Protein AF-Q5MWV5-F1 (afdb_monomer_lite)

InterPro domains:
  IPR005797 Cytochrome b/b6, N-terminal domain [PF00033] (1-100)
  IPR005797 Cytochrome b/b6, N-terminal domain [PS51002] (1-100)
  IPR016174 Di-haem cytochrome, transmembrane [SSF81342] (1-100)
  IPR027387 Cytochrome b/b6-like domain superfamily [G3DSA:1.20.810.10] (1-100)

Sequence (100 aa):
WNFGSLLGVCLIMQILTGLFLAMHYTADTNLAFSSVTHICRDVNYGWLMRNLHANGASFFFICIYLHIGRGLYYGSFLFKETWNIGVILFFLVMATAFVG

Structure (mmCIF, N/CA/C/O backbone):
data_AF-Q5MWV5-F1
#
_entry.id   AF-Q5MWV5-F1
#
loop_
_atom_site.group_PDB
_atom_site.id
_atom_site.type_symbol
_atom_site.label_atom_id
_atom_site.label_alt_id
_atom_site.label_comp_id
_atom_site.label_asym_id
_atom_site.label_entity_id
_atom_site.label_seq_id
_atom_site.pdbx_PDB_ins_code
_atom_site.Cartn_x
_atom_site.Cartn_y
_atom_site.Cartn_z
_atom_site.occupancy
_atom_site.B_iso_or_equiv
_atom_site.auth_seq_id
_atom_site.auth_comp_id
_atom_site.auth_asym_id
_atom_site.auth_atom_id
_atom_site.pdbx_PDB_model_num
ATOM 1 N N . TRP A 1 1 ? -4.668 -7.181 18.100 1.00 97.31 1 TRP A N 1
ATOM 2 C CA . TRP A 1 1 ? -3.894 -5.980 18.478 1.00 97.31 1 TRP A CA 1
ATOM 3 C C . TRP A 1 1 ? -2.673 -5.781 17.583 1.00 97.31 1 TRP A C 1
ATOM 5 O O . TRP A 1 1 ? -2.458 -4.650 17.174 1.00 97.31 1 TRP A O 1
ATOM 15 N N . ASN A 1 2 ? -1.961 -6.846 17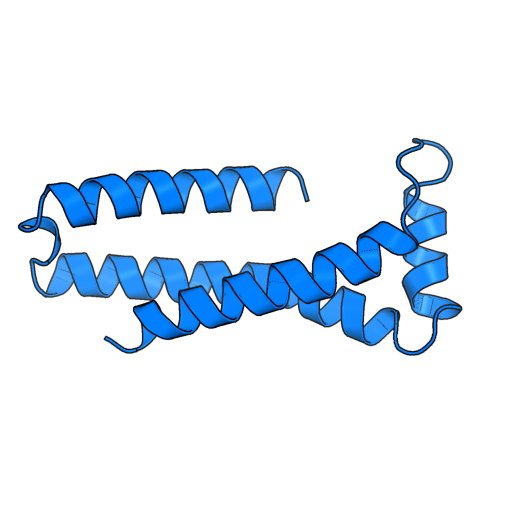.184 1.00 98.44 2 ASN A N 1
ATOM 16 C CA . ASN A 1 2 ? -0.777 -6.787 16.302 1.00 98.44 2 ASN A CA 1
ATOM 17 C C . ASN A 1 2 ? -0.976 -6.082 14.947 1.00 98.44 2 ASN A C 1
ATOM 19 O O . ASN A 1 2 ? -0.035 -5.509 14.418 1.00 98.44 2 ASN A O 1
ATOM 23 N N . PHE A 1 3 ? -2.191 -6.062 14.387 1.00 98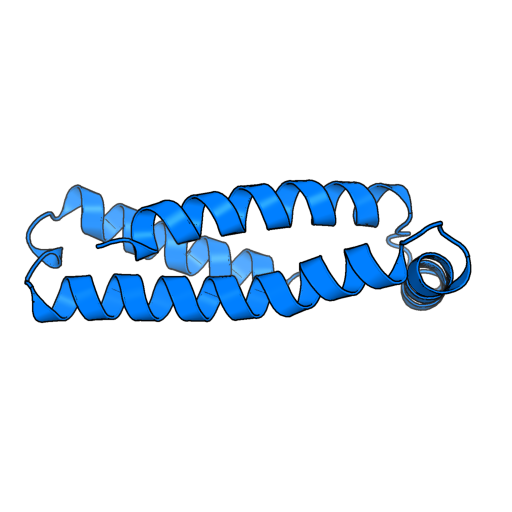.44 3 PHE A N 1
ATOM 24 C CA . PHE A 1 3 ? -2.428 -5.425 13.086 1.00 98.44 3 PHE A CA 1
ATOM 25 C C . PHE A 1 3 ? -2.063 -3.934 13.040 1.00 98.44 3 PHE A C 1
ATOM 27 O O . PHE A 1 3 ? -1.795 -3.424 11.966 1.00 98.44 3 PHE A O 1
ATOM 34 N N . GLY A 1 4 ? -2.012 -3.227 14.178 1.00 98.00 4 GLY A N 1
ATOM 35 C CA . GLY A 1 4 ? -1.514 -1.845 14.205 1.00 98.00 4 GLY A CA 1
ATOM 36 C C . GLY A 1 4 ? -0.033 -1.730 13.823 1.00 98.00 4 GLY A C 1
ATOM 37 O O . GLY A 1 4 ? 0.312 -0.930 12.961 1.00 98.00 4 GLY A O 1
ATOM 38 N N . SER A 1 5 ? 0.838 -2.559 14.408 1.00 98.25 5 SER A N 1
ATOM 39 C CA . SER A 1 5 ? 2.266 -2.559 14.065 1.00 98.25 5 SER A CA 1
ATOM 40 C C . SER A 1 5 ? 2.519 -3.154 12.681 1.00 98.25 5 SER A C 1
ATOM 42 O O . SER A 1 5 ? 3.352 -2.632 11.945 1.00 98.25 5 SER A O 1
ATOM 44 N N . LEU A 1 6 ? 1.761 -4.184 12.283 1.00 98.62 6 LEU A N 1
ATOM 45 C CA . LEU A 1 6 ? 1.851 -4.746 10.931 1.00 98.62 6 LEU A CA 1
ATOM 46 C C . LEU A 1 6 ? 1.497 -3.719 9.850 1.00 98.62 6 LEU A C 1
ATOM 48 O O . LEU A 1 6 ? 2.184 -3.684 8.837 1.00 98.62 6 LEU A O 1
ATOM 52 N N . LEU A 1 7 ? 0.504 -2.846 10.065 1.00 98.75 7 LEU A N 1
ATOM 53 C CA . LEU A 1 7 ? 0.210 -1.739 9.143 1.00 98.75 7 LEU A CA 1
ATOM 54 C C . LEU A 1 7 ? 1.400 -0.778 9.000 1.00 98.75 7 LEU A C 1
ATOM 56 O O . LEU A 1 7 ? 1.713 -0.356 7.890 1.00 98.75 7 LEU A O 1
ATOM 60 N N . GLY A 1 8 ? 2.108 -0.486 10.095 1.00 98.50 8 GLY A N 1
ATOM 61 C CA . GLY A 1 8 ? 3.348 0.295 10.053 1.00 98.50 8 GLY A CA 1
ATOM 62 C C . GLY A 1 8 ? 4.456 -0.392 9.247 1.00 98.50 8 GLY A C 1
ATOM 63 O O . GLY A 1 8 ? 5.109 0.246 8.424 1.00 98.50 8 GLY A O 1
ATOM 64 N N . VAL A 1 9 ? 4.627 -1.707 9.417 1.00 98.69 9 VAL A N 1
ATOM 65 C CA . VAL A 1 9 ? 5.575 -2.504 8.616 1.00 98.69 9 VAL A CA 1
ATOM 66 C C . VAL A 1 9 ? 5.175 -2.521 7.138 1.00 98.69 9 VAL A C 1
ATOM 68 O O . VAL A 1 9 ? 6.039 -2.347 6.281 1.00 98.69 9 VAL A O 1
ATOM 71 N N . CYS A 1 10 ? 3.882 -2.668 6.828 1.00 98.62 10 CYS A N 1
ATOM 72 C CA . CYS A 1 10 ? 3.374 -2.592 5.456 1.00 98.62 10 CYS A CA 1
ATOM 73 C C . CYS A 1 10 ? 3.706 -1.237 4.830 1.00 98.62 10 CYS A C 1
ATOM 75 O O . CYS A 1 10 ? 4.206 -1.196 3.712 1.00 98.62 10 CYS A O 1
ATOM 77 N N . LEU A 1 11 ? 3.490 -0.136 5.557 1.00 98.75 11 LEU A N 1
ATOM 78 C CA . LEU A 1 11 ? 3.800 1.209 5.075 1.00 98.75 11 LEU A CA 1
ATOM 79 C C . LEU A 1 11 ? 5.287 1.372 4.746 1.00 98.75 11 LEU A C 1
ATOM 81 O O . LEU A 1 11 ? 5.620 1.816 3.650 1.00 98.75 11 LEU A O 1
ATOM 85 N N . ILE A 1 12 ? 6.177 0.967 5.654 1.00 98.81 12 ILE A N 1
ATOM 86 C CA . ILE A 1 12 ? 7.627 1.030 5.419 1.00 98.81 12 ILE A CA 1
ATOM 87 C C . ILE A 1 12 ? 8.009 0.176 4.203 1.00 98.81 12 ILE A C 1
ATOM 89 O O . ILE A 1 12 ? 8.747 0.639 3.334 1.00 98.81 12 ILE A O 1
ATOM 93 N N . MET A 1 13 ? 7.478 -1.045 4.102 1.00 98.69 13 MET A N 1
ATOM 94 C CA . MET A 1 13 ? 7.768 -1.941 2.983 1.00 98.69 13 MET A CA 1
ATOM 95 C C . MET A 1 13 ? 7.285 -1.366 1.644 1.00 98.69 13 MET A C 1
ATOM 97 O O . MET A 1 13 ? 8.051 -1.371 0.679 1.00 98.69 13 MET A O 1
ATOM 101 N N . GLN A 1 14 ? 6.072 -0.805 1.589 1.00 98.69 14 GLN A N 1
ATOM 102 C CA . GLN A 1 14 ? 5.541 -0.167 0.380 1.00 98.69 14 GLN A CA 1
ATOM 103 C C . GLN A 1 14 ? 6.360 1.062 -0.025 1.00 98.69 14 GLN A C 1
ATOM 105 O O . GLN A 1 14 ? 6.621 1.232 -1.212 1.00 98.69 14 GLN A O 1
ATOM 110 N N . ILE A 1 15 ? 6.808 1.890 0.926 1.00 98.75 15 ILE A N 1
ATOM 111 C CA . ILE A 1 15 ? 7.659 3.054 0.628 1.00 98.75 15 ILE A CA 1
ATOM 112 C C . ILE A 1 15 ? 9.003 2.598 0.053 1.00 98.75 15 ILE A C 1
ATOM 114 O O . ILE A 1 15 ? 9.418 3.093 -0.991 1.00 98.75 15 ILE A O 1
ATOM 118 N N . LEU A 1 16 ? 9.673 1.636 0.691 1.00 98.81 16 LEU A N 1
ATOM 119 C CA . LEU A 1 16 ? 10.985 1.161 0.240 1.00 98.81 16 LEU A CA 1
ATOM 120 C C . LEU A 1 16 ? 10.910 0.497 -1.139 1.00 98.81 16 LEU A C 1
ATOM 122 O O . LEU A 1 16 ? 11.699 0.813 -2.030 1.00 98.81 16 LEU A O 1
ATOM 126 N N . THR A 1 17 ? 9.947 -0.405 -1.331 1.00 98.75 17 THR A N 1
ATOM 127 C CA . THR A 1 17 ? 9.763 -1.082 -2.619 1.00 98.75 17 THR A CA 1
ATOM 128 C C . THR A 1 17 ? 9.274 -0.121 -3.700 1.00 98.75 17 THR A C 1
ATOM 130 O O . THR A 1 17 ? 9.777 -0.169 -4.818 1.00 98.75 17 THR A O 1
ATOM 133 N N . GLY A 1 18 ? 8.368 0.801 -3.368 1.00 98.75 18 GLY A N 1
ATOM 134 C CA . GLY A 1 18 ? 7.843 1.804 -4.292 1.00 98.75 18 GLY A CA 1
ATOM 135 C C . GLY A 1 18 ? 8.908 2.794 -4.754 1.00 98.75 18 GLY A C 1
ATOM 136 O O . GLY A 1 18 ? 9.014 3.049 -5.950 1.00 98.75 18 GLY A O 1
ATOM 137 N N . LEU A 1 19 ? 9.757 3.286 -3.844 1.00 98.75 19 LEU A N 1
ATOM 138 C CA . LEU A 1 19 ? 10.896 4.138 -4.201 1.00 98.75 19 LEU A CA 1
ATOM 139 C C . LEU A 1 19 ? 11.872 3.411 -5.130 1.00 98.75 19 LEU A C 1
ATOM 141 O O . LEU A 1 19 ? 12.311 3.992 -6.119 1.00 98.75 19 LEU A O 1
ATOM 145 N N . PHE A 1 20 ? 12.170 2.135 -4.862 1.00 98.69 20 PHE A N 1
ATOM 146 C CA . PHE A 1 20 ? 13.009 1.332 -5.752 1.00 98.69 20 PHE A CA 1
ATOM 147 C C . PHE A 1 20 ? 12.413 1.209 -7.158 1.00 98.69 20 PHE A C 1
ATOM 149 O O . PHE A 1 20 ? 13.112 1.424 -8.145 1.00 98.69 20 PHE A O 1
ATOM 156 N N . LEU A 1 21 ? 11.116 0.912 -7.261 1.00 98.75 21 LEU A N 1
ATOM 157 C CA . LEU A 1 21 ? 10.429 0.821 -8.551 1.00 98.75 21 LEU A CA 1
ATOM 158 C C . LEU A 1 21 ? 10.392 2.173 -9.276 1.00 98.75 21 LEU A C 1
ATOM 160 O O . LEU A 1 21 ? 10.627 2.223 -10.482 1.00 98.75 21 LEU A O 1
ATOM 164 N N . ALA A 1 22 ? 10.165 3.268 -8.549 1.00 98.56 22 ALA A N 1
ATOM 165 C CA . ALA A 1 22 ? 10.110 4.617 -9.104 1.00 98.56 22 ALA A CA 1
ATOM 166 C C . ALA A 1 22 ? 11.442 5.070 -9.725 1.00 98.56 22 ALA A C 1
ATOM 168 O O . ALA A 1 22 ? 11.421 5.796 -10.713 1.00 98.56 22 ALA A O 1
ATOM 169 N N . MET A 1 23 ? 12.591 4.603 -9.216 1.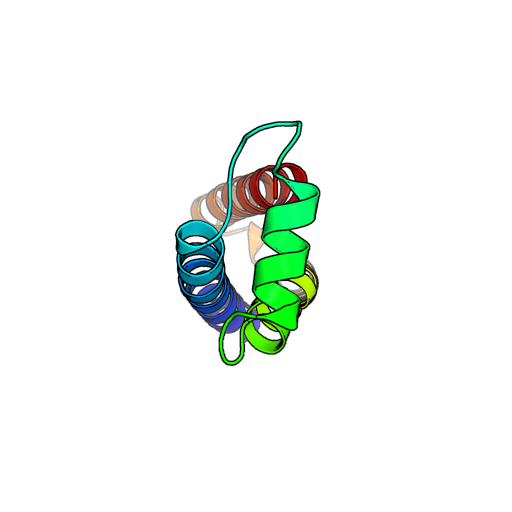00 98.62 23 MET A N 1
ATOM 170 C CA . MET A 1 23 ? 13.907 4.890 -9.816 1.00 98.62 23 MET A CA 1
ATOM 171 C C . MET A 1 23 ? 14.080 4.307 -11.230 1.00 98.62 23 MET A C 1
ATOM 173 O O . MET A 1 23 ? 14.971 4.735 -11.960 1.00 98.62 23 MET A O 1
ATOM 177 N N . HIS A 1 24 ? 13.251 3.334 -11.618 1.00 98.50 24 HIS A N 1
ATOM 178 C CA . HIS A 1 24 ? 13.328 2.642 -12.908 1.00 98.50 24 HIS A CA 1
ATOM 179 C C . HIS A 1 24 ? 12.068 2.810 -13.775 1.00 98.50 24 HIS A C 1
ATOM 181 O O . HIS A 1 24 ? 12.072 2.426 -14.946 1.00 98.50 24 HIS A O 1
ATOM 187 N N . TYR A 1 25 ? 10.984 3.348 -13.216 1.00 98.69 25 TYR A N 1
ATOM 188 C CA . TYR A 1 25 ? 9.725 3.566 -13.920 1.00 98.69 25 TYR A CA 1
ATOM 189 C C . TYR A 1 25 ? 9.758 4.853 -14.755 1.00 98.69 25 TYR A C 1
ATOM 191 O O . TYR A 1 25 ? 10.361 5.849 -14.362 1.00 98.69 25 TYR A O 1
ATOM 199 N N . THR A 1 26 ? 9.079 4.857 -15.905 1.00 98.56 26 THR A N 1
ATOM 200 C CA . THR A 1 26 ? 8.917 6.054 -16.749 1.00 98.56 26 THR A CA 1
ATOM 201 C C . THR A 1 26 ? 7.439 6.394 -16.913 1.00 98.56 26 THR A C 1
ATOM 203 O O . THR A 1 26 ? 6.679 5.616 -17.482 1.00 98.56 26 THR A O 1
ATOM 206 N N . ALA A 1 27 ? 7.037 7.582 -16.455 1.00 97.94 27 ALA A N 1
ATOM 207 C CA . ALA A 1 27 ? 5.658 8.070 -16.509 1.00 97.94 27 ALA A CA 1
ATOM 208 C C . ALA A 1 27 ? 5.300 8.705 -17.872 1.00 97.94 27 ALA A C 1
ATOM 210 O O . ALA A 1 27 ? 4.805 9.827 -17.932 1.00 97.94 27 ALA A O 1
ATOM 211 N N . ASP A 1 28 ? 5.563 7.984 -18.964 1.00 98.25 28 ASP A N 1
ATOM 212 C CA . ASP A 1 28 ? 5.127 8.335 -20.321 1.00 98.25 28 ASP A CA 1
ATOM 213 C C . ASP A 1 28 ? 4.236 7.222 -20.880 1.00 98.25 28 ASP A C 1
ATOM 215 O O . ASP A 1 28 ? 4.548 6.041 -20.730 1.00 98.25 28 ASP A O 1
ATOM 219 N N . THR A 1 29 ? 3.134 7.576 -21.544 1.00 98.12 29 THR A N 1
ATOM 220 C CA . THR A 1 29 ? 2.149 6.587 -22.025 1.00 98.12 29 THR A CA 1
ATOM 221 C C . THR A 1 29 ? 2.717 5.562 -23.011 1.00 98.12 29 THR A C 1
ATOM 223 O O . THR A 1 29 ? 2.242 4.427 -23.031 1.00 98.12 29 THR A O 1
ATOM 226 N N . ASN A 1 30 ? 3.758 5.909 -23.776 1.00 98.44 30 ASN A N 1
ATOM 227 C CA . ASN A 1 30 ? 4.402 4.988 -24.714 1.00 98.44 30 ASN A CA 1
ATOM 228 C C . ASN A 1 30 ? 5.419 4.069 -24.020 1.00 98.44 30 ASN A C 1
ATOM 230 O O . ASN A 1 30 ? 5.727 2.998 -24.541 1.00 98.44 30 ASN A O 1
ATOM 234 N N . LEU A 1 31 ? 5.946 4.476 -22.857 1.00 98.44 31 LEU A N 1
ATOM 235 C CA . LEU A 1 31 ? 7.057 3.803 -22.172 1.00 98.44 31 LEU A CA 1
ATOM 236 C C . LEU A 1 31 ? 6.667 3.129 -20.850 1.00 98.44 31 LEU A C 1
ATOM 238 O O . LEU A 1 31 ? 7.423 2.288 -20.357 1.00 98.44 31 LEU A O 1
ATOM 242 N N . ALA A 1 32 ? 5.508 3.458 -20.276 1.00 98.38 32 ALA A N 1
ATOM 243 C CA . ALA A 1 32 ? 5.079 2.984 -18.961 1.00 98.38 32 ALA A CA 1
ATOM 244 C C . ALA A 1 32 ? 5.122 1.454 -18.865 1.00 98.38 32 ALA A C 1
ATOM 246 O O . ALA A 1 32 ? 5.820 0.903 -18.011 1.00 98.38 32 ALA A O 1
ATOM 247 N N . PHE A 1 33 ? 4.467 0.752 -19.794 1.00 98.50 33 PHE A N 1
ATOM 248 C CA . PHE A 1 33 ? 4.452 -0.712 -19.795 1.00 98.50 33 PHE A CA 1
ATOM 249 C C . PHE A 1 33 ? 5.850 -1.309 -20.018 1.00 98.50 33 PHE A C 1
ATOM 251 O O . PHE A 1 33 ? 6.275 -2.185 -19.261 1.00 98.50 33 PHE A O 1
ATOM 258 N N . SER A 1 34 ? 6.601 -0.812 -21.008 1.00 98.56 34 SER A N 1
ATOM 259 C CA . SER A 1 34 ? 7.949 -1.315 -21.295 1.00 98.56 34 SER A CA 1
ATOM 260 C C . SER A 1 34 ? 8.911 -1.102 -20.123 1.00 98.56 34 SER A C 1
ATOM 262 O O . SER A 1 34 ? 9.688 -2.004 -19.816 1.00 98.56 34 SER A O 1
ATOM 264 N N . SER A 1 35 ? 8.815 0.020 -19.403 1.00 98.56 35 SER A N 1
ATOM 265 C CA . SER A 1 35 ? 9.651 0.290 -18.223 1.00 98.56 35 SER A CA 1
ATOM 266 C C . SER A 1 35 ? 9.387 -0.705 -17.083 1.00 98.56 35 SER A C 1
ATOM 268 O O . SER A 1 35 ? 10.332 -1.214 -16.481 1.00 98.56 35 SER A O 1
ATOM 270 N N . VAL A 1 36 ? 8.129 -1.107 -16.854 1.00 98.62 36 VAL A N 1
ATOM 271 C CA . VAL A 1 36 ? 7.789 -2.169 -15.887 1.00 98.62 36 VAL A CA 1
ATOM 272 C C . VAL A 1 36 ? 8.330 -3.529 -16.337 1.00 98.62 36 VAL A C 1
ATOM 274 O O . VAL A 1 36 ? 8.826 -4.302 -15.511 1.00 98.62 36 VAL A O 1
ATOM 277 N N . THR A 1 37 ? 8.275 -3.835 -17.638 1.00 98.62 37 THR A N 1
ATOM 278 C CA . THR A 1 37 ? 8.873 -5.080 -18.148 1.00 98.62 37 THR A CA 1
ATOM 279 C C . THR A 1 37 ? 10.393 -5.098 -18.000 1.00 98.62 37 THR A C 1
ATOM 281 O O . THR A 1 37 ? 10.930 -6.130 -17.599 1.00 98.62 37 THR A O 1
ATOM 284 N N . HIS A 1 38 ? 11.059 -3.963 -18.231 1.00 98.62 38 HIS A N 1
ATOM 285 C CA . HIS A 1 38 ? 12.494 -3.785 -18.020 1.00 98.62 38 HIS A CA 1
ATOM 286 C C . HIS A 1 38 ? 12.865 -3.967 -16.540 1.00 98.62 38 HIS A C 1
ATOM 288 O O . HIS A 1 38 ? 13.783 -4.719 -16.225 1.00 98.62 38 HIS A O 1
ATOM 294 N N . ILE A 1 39 ? 12.091 -3.394 -15.605 1.00 98.75 39 ILE A N 1
ATOM 295 C CA . ILE A 1 39 ? 12.262 -3.651 -14.163 1.00 98.75 39 ILE A CA 1
ATOM 296 C C . ILE A 1 39 ? 12.228 -5.153 -13.862 1.00 98.75 39 ILE A C 1
ATOM 298 O O . ILE A 1 39 ? 13.056 -5.662 -13.114 1.00 98.75 39 ILE A O 1
ATOM 302 N N . CYS A 1 40 ? 11.268 -5.885 -14.425 1.00 98.69 40 CYS A N 1
ATOM 303 C CA . CYS A 1 40 ? 11.106 -7.297 -14.093 1.00 98.69 40 CYS A CA 1
ATOM 304 C C . CYS A 1 40 ? 12.160 -8.207 -14.741 1.00 98.69 40 CYS A C 1
ATOM 306 O O . CYS A 1 40 ? 12.431 -9.274 -14.195 1.00 98.69 40 CYS A O 1
ATOM 308 N N . ARG A 1 41 ? 12.713 -7.836 -15.899 1.00 98.44 41 ARG A N 1
ATOM 309 C CA . ARG A 1 41 ? 13.606 -8.708 -16.680 1.00 98.44 41 ARG A CA 1
ATOM 310 C C . ARG A 1 41 ? 15.080 -8.344 -16.565 1.00 98.44 41 ARG A C 1
ATOM 312 O O . ARG A 1 41 ? 15.904 -9.251 -16.510 1.00 98.44 41 ARG A O 1
ATOM 319 N N . ASP A 1 42 ? 15.383 -7.055 -16.470 1.00 98.38 42 ASP A N 1
ATOM 320 C CA . ASP A 1 42 ? 16.734 -6.540 -16.700 1.00 98.38 42 ASP A CA 1
ATOM 321 C C . ASP A 1 42 ? 17.324 -5.831 -15.467 1.00 98.38 42 ASP A C 1
ATOM 323 O O . ASP A 1 42 ? 18.540 -5.681 -15.356 1.00 98.38 42 ASP A O 1
ATOM 327 N N . VAL A 1 43 ? 16.495 -5.438 -14.490 1.00 98.50 43 VAL A N 1
ATOM 328 C CA . VAL A 1 43 ? 16.967 -4.903 -13.202 1.00 98.50 43 VAL A CA 1
ATOM 329 C C . VAL A 1 43 ? 17.229 -6.047 -12.220 1.00 98.50 43 VAL A C 1
ATOM 331 O O . VAL A 1 43 ? 16.367 -6.896 -11.979 1.00 98.50 43 VAL A O 1
ATOM 334 N N . ASN A 1 44 ? 18.405 -6.046 -11.585 1.00 98.50 44 ASN A N 1
ATOM 335 C CA . ASN A 1 44 ? 18.775 -7.030 -10.563 1.00 98.50 44 ASN A CA 1
ATOM 336 C C . ASN A 1 44 ? 17.717 -7.100 -9.449 1.00 98.50 44 ASN A C 1
ATOM 338 O O . ASN A 1 44 ? 17.446 -6.106 -8.779 1.00 98.50 44 ASN A O 1
ATOM 342 N N . TYR A 1 45 ? 17.125 -8.283 -9.249 1.00 98.44 45 TYR A N 1
ATOM 343 C CA . TYR A 1 45 ? 16.011 -8.523 -8.315 1.00 98.44 45 TYR A CA 1
ATOM 344 C C . TYR A 1 45 ? 14.764 -7.645 -8.535 1.00 98.44 45 TYR A C 1
ATOM 346 O O . TYR A 1 45 ? 13.870 -7.621 -7.685 1.00 98.44 45 TYR A O 1
ATOM 354 N N . GLY A 1 46 ? 14.634 -6.965 -9.677 1.00 98.56 46 GLY A N 1
ATOM 355 C CA . GLY A 1 46 ? 13.502 -6.079 -9.938 1.00 98.56 46 GLY A CA 1
ATOM 356 C C . GLY A 1 46 ? 12.164 -6.823 -9.999 1.00 98.56 46 GLY A C 1
ATOM 357 O O . GLY A 1 46 ? 11.163 -6.320 -9.488 1.00 98.56 46 GLY A O 1
ATOM 358 N N . TRP A 1 47 ? 12.148 -8.074 -10.483 1.00 98.50 47 TRP A N 1
ATOM 359 C CA . TRP A 1 47 ? 10.964 -8.942 -10.402 1.00 98.50 47 TRP A CA 1
ATOM 360 C C . TRP A 1 47 ? 10.511 -9.174 -8.956 1.00 98.50 47 TRP A C 1
ATOM 362 O O . TRP A 1 47 ? 9.312 -9.155 -8.678 1.00 98.50 47 TRP A O 1
ATOM 372 N N . LEU A 1 48 ? 11.449 -9.379 -8.026 1.00 98.50 48 LEU A N 1
ATOM 373 C CA . LEU A 1 48 ? 11.139 -9.622 -6.621 1.00 98.50 48 LEU A CA 1
ATOM 374 C C . LEU A 1 48 ? 10.568 -8.350 -5.997 1.00 98.50 48 LEU A C 1
ATOM 376 O O . LEU A 1 48 ? 9.508 -8.402 -5.380 1.00 98.50 48 LEU A O 1
ATOM 380 N N . MET A 1 49 ? 11.212 -7.205 -6.232 1.00 98.56 49 MET A N 1
ATOM 381 C CA . MET A 1 49 ? 10.755 -5.905 -5.730 1.00 98.56 49 MET A CA 1
ATOM 382 C C . MET A 1 49 ? 9.358 -5.550 -6.247 1.00 98.56 49 MET A C 1
ATOM 384 O O . MET A 1 49 ? 8.495 -5.146 -5.467 1.00 98.56 49 MET A O 1
ATOM 388 N N . ARG A 1 50 ? 9.092 -5.784 -7.538 1.00 98.56 50 ARG A N 1
ATOM 389 C CA . ARG A 1 50 ? 7.771 -5.566 -8.142 1.00 98.56 50 ARG A CA 1
ATOM 390 C C . ARG A 1 50 ? 6.712 -6.478 -7.532 1.00 98.56 50 ARG A C 1
ATOM 392 O O . ARG A 1 50 ? 5.604 -6.027 -7.250 1.00 98.56 50 ARG A O 1
ATOM 399 N N . ASN A 1 51 ? 7.026 -7.758 -7.329 1.00 98.69 51 ASN A N 1
ATOM 400 C CA . ASN A 1 51 ? 6.081 -8.701 -6.731 1.00 98.69 51 ASN A CA 1
ATOM 401 C C . ASN A 1 51 ? 5.825 -8.411 -5.249 1.00 98.69 51 ASN A C 1
ATOM 403 O O . ASN A 1 51 ? 4.680 -8.526 -4.814 1.00 98.69 51 ASN A O 1
ATOM 407 N N . LEU A 1 52 ? 6.846 -8.003 -4.491 1.00 98.75 52 LEU A N 1
ATOM 408 C CA . LEU A 1 52 ? 6.688 -7.577 -3.101 1.00 98.75 52 LEU A CA 1
ATOM 409 C C . LEU A 1 52 ? 5.794 -6.340 -3.003 1.00 98.75 52 LEU A C 1
ATOM 411 O O . LEU A 1 52 ? 4.865 -6.355 -2.207 1.00 98.75 52 LEU A O 1
ATOM 415 N N . HIS A 1 53 ? 6.005 -5.326 -3.845 1.00 98.75 53 HIS A N 1
ATOM 416 C CA . HIS A 1 53 ? 5.177 -4.117 -3.840 1.00 98.75 53 HIS A CA 1
ATOM 417 C C . HIS A 1 53 ? 3.708 -4.408 -4.186 1.00 98.75 53 HIS A C 1
ATOM 419 O O . HIS A 1 53 ? 2.796 -3.919 -3.517 1.00 98.75 53 HIS A O 1
ATOM 425 N N . ALA A 1 54 ? 3.473 -5.243 -5.208 1.00 98.62 54 ALA A N 1
ATOM 426 C CA . ALA A 1 54 ? 2.127 -5.592 -5.659 1.00 98.62 54 ALA A CA 1
ATOM 427 C C . ALA A 1 54 ? 1.366 -6.442 -4.625 1.00 98.62 54 ALA A C 1
ATOM 429 O O . ALA A 1 54 ? 0.252 -6.098 -4.237 1.00 98.62 54 ALA A O 1
ATOM 430 N N . ASN A 1 55 ? 1.968 -7.528 -4.127 1.00 98.69 55 ASN A N 1
ATOM 431 C CA . ASN A 1 55 ? 1.326 -8.371 -3.108 1.00 98.69 55 ASN A CA 1
ATOM 432 C C . ASN A 1 55 ? 1.270 -7.674 -1.739 1.00 98.69 55 ASN A C 1
ATOM 434 O O . ASN A 1 55 ? 0.351 -7.907 -0.951 1.00 98.69 55 ASN A O 1
ATOM 438 N N . GLY A 1 56 ? 2.232 -6.794 -1.466 1.00 98.69 56 GLY A N 1
ATOM 439 C CA . GLY A 1 56 ? 2.281 -5.948 -0.282 1.00 98.69 56 GLY A CA 1
ATOM 440 C C . GLY A 1 56 ? 1.074 -5.033 -0.159 1.00 98.69 56 GLY A C 1
ATOM 441 O O . GLY A 1 56 ? 0.522 -4.915 0.935 1.00 98.69 56 GLY A O 1
ATOM 442 N N . ALA A 1 57 ? 0.593 -4.477 -1.274 1.00 98.44 57 ALA A N 1
ATOM 443 C CA . ALA A 1 57 ? -0.645 -3.705 -1.299 1.00 98.44 57 ALA A CA 1
ATOM 444 C C . ALA A 1 57 ? -1.847 -4.548 -0.832 1.00 98.44 57 ALA A C 1
ATOM 446 O O . ALA A 1 57 ? -2.588 -4.125 0.056 1.00 98.44 57 ALA A O 1
ATOM 447 N N . SER A 1 58 ? -2.012 -5.778 -1.334 1.00 98.38 58 SER A N 1
ATOM 448 C CA . SER A 1 58 ? -3.085 -6.678 -0.877 1.00 98.38 58 SER A CA 1
ATOM 449 C C . SER A 1 58 ? -2.951 -7.039 0.606 1.00 98.38 58 SER A C 1
ATOM 451 O O . SER A 1 58 ? -3.942 -7.023 1.340 1.00 98.38 58 SER A O 1
ATOM 453 N N . PHE A 1 59 ? -1.733 -7.318 1.076 1.00 98.50 59 PHE A N 1
ATOM 454 C CA . PHE A 1 59 ? -1.483 -7.608 2.490 1.00 98.50 59 PHE A CA 1
ATOM 455 C C . PHE A 1 59 ? -1.785 -6.405 3.398 1.00 98.50 59 PHE A C 1
ATOM 457 O O . PHE A 1 59 ? -2.314 -6.584 4.500 1.00 98.50 59 PHE A O 1
ATOM 464 N N . PHE A 1 60 ? -1.539 -5.182 2.918 1.00 98.56 60 PHE A N 1
ATOM 465 C CA . PHE A 1 60 ? -1.931 -3.947 3.597 1.00 98.56 60 PHE A CA 1
ATOM 466 C C . PHE A 1 60 ? -3.448 -3.921 3.834 1.00 98.56 60 PHE A C 1
ATOM 468 O O . PHE A 1 60 ? -3.888 -3.702 4.965 1.00 98.56 60 PHE A O 1
ATOM 475 N N . PHE A 1 61 ? -4.256 -4.219 2.810 1.00 98.62 61 PHE A N 1
ATOM 476 C CA . PHE A 1 61 ? -5.716 -4.261 2.948 1.00 98.62 61 PHE A CA 1
ATOM 477 C C . PHE A 1 61 ? -6.199 -5.382 3.869 1.00 98.62 61 PHE A C 1
ATOM 479 O O . PHE A 1 61 ? -7.086 -5.159 4.692 1.00 98.62 61 PHE A O 1
ATOM 486 N N . ILE A 1 62 ? -5.583 -6.564 3.823 1.00 98.75 62 ILE A N 1
ATOM 487 C CA . ILE A 1 62 ? -5.881 -7.623 4.800 1.00 98.75 62 ILE A CA 1
ATOM 488 C C . ILE A 1 62 ? -5.636 -7.104 6.226 1.00 98.75 62 ILE A C 1
ATOM 490 O O . ILE A 1 62 ? -6.506 -7.226 7.094 1.00 98.75 62 ILE A O 1
ATOM 494 N N . CYS A 1 63 ? -4.487 -6.466 6.469 1.00 98.81 63 CYS A N 1
ATOM 495 C CA . CYS A 1 63 ? -4.170 -5.891 7.772 1.00 98.81 63 CYS A CA 1
ATOM 496 C C . CYS A 1 63 ? -5.161 -4.797 8.185 1.00 98.81 63 CYS A C 1
ATOM 498 O O . CYS A 1 63 ? -5.558 -4.763 9.352 1.00 98.81 63 CYS A O 1
ATOM 500 N N . ILE A 1 64 ? -5.582 -3.922 7.263 1.00 98.69 64 ILE A N 1
ATOM 501 C CA . ILE A 1 64 ? -6.461 -2.794 7.596 1.00 98.69 64 ILE A CA 1
ATOM 502 C C . ILE A 1 64 ? -7.871 -3.276 7.926 1.00 98.69 64 ILE A C 1
ATOM 504 O O . ILE A 1 64 ? -8.433 -2.857 8.937 1.00 98.69 64 ILE A O 1
ATOM 508 N N . TYR A 1 65 ? -8.407 -4.234 7.167 1.00 98.81 65 TYR A N 1
ATOM 509 C CA . TYR A 1 65 ? -9.723 -4.806 7.440 1.00 98.81 65 TYR A CA 1
ATOM 510 C C . TYR A 1 65 ? -9.750 -5.549 8.774 1.00 98.81 65 TYR A C 1
ATOM 512 O O . TYR A 1 65 ? -10.676 -5.356 9.563 1.00 98.81 65 TYR A O 1
ATOM 520 N N . LEU A 1 66 ? -8.711 -6.329 9.089 1.00 98.81 66 LEU A N 1
ATOM 521 C CA . LEU A 1 66 ? -8.605 -7.002 10.388 1.00 98.81 66 LEU A CA 1
ATOM 522 C C . LEU A 1 66 ? -8.385 -6.007 11.539 1.00 98.81 66 LEU A C 1
ATOM 524 O O . LEU A 1 66 ? -8.910 -6.206 12.639 1.00 98.81 66 LEU A O 1
ATOM 528 N N . HIS A 1 67 ? -7.660 -4.909 11.304 1.00 98.75 67 HIS A N 1
ATOM 529 C CA . HIS A 1 67 ? -7.493 -3.841 12.289 1.00 98.75 67 HIS A CA 1
ATOM 530 C C . HIS A 1 67 ? -8.824 -3.145 12.610 1.00 98.75 67 HIS A C 1
ATOM 532 O O . HIS A 1 67 ? -9.149 -2.979 13.792 1.00 98.75 67 HIS A O 1
ATOM 538 N N . ILE A 1 68 ? -9.598 -2.790 11.577 1.00 98.81 68 ILE A N 1
ATOM 539 C CA . ILE A 1 68 ? -10.928 -2.175 11.693 1.00 98.81 68 ILE A CA 1
ATOM 540 C C . ILE A 1 68 ? -11.904 -3.148 12.359 1.00 98.81 68 ILE A C 1
ATOM 542 O O . ILE A 1 68 ? -12.548 -2.781 13.339 1.00 98.81 68 ILE A O 1
ATOM 546 N N . GLY A 1 69 ? -11.968 -4.400 11.894 1.00 98.75 69 GLY A N 1
ATOM 547 C CA . GLY A 1 69 ? -12.854 -5.430 12.445 1.00 98.75 69 GLY A CA 1
ATOM 548 C C . GLY A 1 69 ? -12.610 -5.675 13.934 1.00 98.75 69 GLY A C 1
ATOM 549 O O . GLY A 1 69 ? -13.553 -5.699 14.724 1.00 98.75 69 GLY A O 1
ATOM 550 N N . ARG A 1 70 ? -11.339 -5.735 14.355 1.00 98.75 70 ARG A N 1
ATOM 551 C CA . ARG A 1 70 ? -10.981 -5.758 15.781 1.00 98.75 70 ARG A CA 1
ATOM 552 C C . ARG A 1 70 ? -11.501 -4.514 16.505 1.00 98.75 70 ARG A C 1
ATOM 554 O O . ARG A 1 70 ? -12.021 -4.634 17.610 1.00 98.75 70 ARG A O 1
ATOM 561 N N . GLY A 1 71 ? -11.343 -3.329 15.917 1.00 98.62 71 GLY A N 1
ATOM 562 C CA . GLY A 1 71 ? -11.812 -2.076 16.511 1.00 98.62 71 GLY A CA 1
ATOM 563 C C . GLY A 1 71 ? -13.331 -2.019 16.700 1.00 98.62 71 GLY A C 1
ATOM 564 O O . GLY A 1 71 ? -13.790 -1.518 17.724 1.00 98.62 71 GLY A O 1
ATOM 565 N N . LEU A 1 72 ? -14.097 -2.592 15.769 1.00 98.69 72 LEU A N 1
ATOM 566 C CA . LEU A 1 72 ? -15.548 -2.753 15.891 1.00 98.69 72 LEU A CA 1
ATOM 567 C C . LEU A 1 72 ? -15.913 -3.744 17.001 1.00 98.69 72 LEU A C 1
ATOM 569 O O . LEU A 1 72 ? -16.694 -3.403 17.885 1.00 98.69 72 LEU A O 1
ATOM 573 N N . TYR A 1 73 ? -15.305 -4.935 16.999 1.00 98.69 73 TYR A N 1
ATOM 574 C CA . TYR A 1 73 ? -15.632 -6.003 17.951 1.00 98.69 73 TYR A CA 1
ATOM 575 C C . TYR A 1 73 ? -15.380 -5.606 19.415 1.00 98.69 73 TYR A C 1
ATOM 577 O O . TYR A 1 73 ? -16.180 -5.922 20.289 1.00 98.69 73 TYR A O 1
ATOM 585 N N . TYR A 1 74 ? -14.288 -4.886 19.693 1.00 98.56 74 TYR A N 1
ATOM 586 C CA . TYR A 1 74 ? -1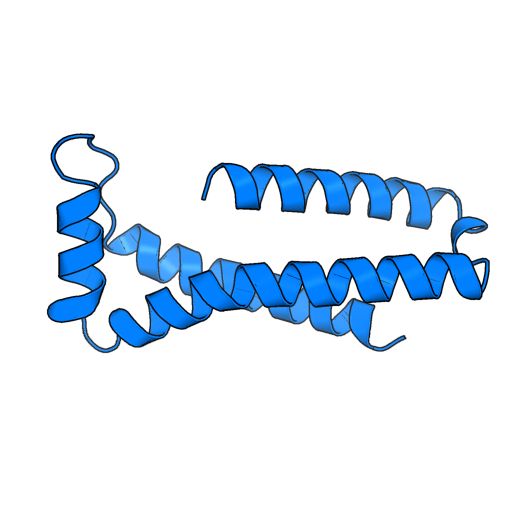3.913 -4.476 21.055 1.00 98.56 74 TYR A CA 1
ATOM 587 C C . TYR A 1 74 ? -14.320 -3.036 21.408 1.00 98.56 74 TYR A C 1
ATOM 589 O O . TYR A 1 74 ? -13.810 -2.483 22.381 1.00 98.56 74 TYR A O 1
ATOM 597 N N . GLY A 1 75 ? -15.179 -2.387 20.614 1.00 98.25 75 GLY A N 1
ATOM 598 C CA . GLY A 1 75 ? -15.648 -1.028 20.915 1.00 98.25 75 GLY A CA 1
ATOM 599 C C . GLY A 1 75 ? -14.557 0.050 20.870 1.00 98.25 75 GLY A C 1
ATOM 600 O O . GLY A 1 75 ? -14.719 1.123 21.446 1.00 98.25 75 GLY A O 1
ATOM 601 N N . SER A 1 76 ? -13.433 -0.193 20.189 1.00 98.19 76 SER A N 1
ATOM 602 C CA . SER A 1 76 ? -12.314 0.763 20.125 1.00 98.19 76 SER A CA 1
ATOM 603 C C . SER A 1 76 ? -12.672 2.057 19.379 1.00 98.19 76 SER A C 1
ATOM 605 O O . SER A 1 76 ? -11.998 3.066 19.561 1.00 98.19 76 SER A O 1
ATOM 607 N N . PHE A 1 77 ? -13.757 2.064 18.597 1.00 97.94 77 PHE A N 1
ATOM 608 C CA . PHE A 1 77 ? -14.323 3.267 17.968 1.00 97.94 77 PHE A CA 1
ATOM 609 C C . PHE A 1 77 ? -14.866 4.306 18.969 1.00 97.94 77 PHE A C 1
ATOM 611 O O . PHE A 1 77 ? -15.242 5.413 18.575 1.00 97.94 77 PHE A O 1
ATOM 618 N N . LEU A 1 78 ? -14.941 3.969 20.263 1.00 98.25 78 LEU A N 1
ATOM 619 C CA . LEU A 1 78 ? -15.246 4.929 21.326 1.00 98.25 78 LEU A CA 1
ATOM 620 C C . LEU A 1 78 ? -14.107 5.941 21.538 1.00 98.25 78 LEU A C 1
ATOM 622 O O . LEU A 1 78 ? -14.377 7.065 21.956 1.00 98.25 78 LEU A O 1
ATOM 626 N N . PHE A 1 79 ? -12.864 5.605 21.171 1.00 98.31 79 PHE A N 1
ATOM 627 C CA . PHE A 1 79 ? -11.756 6.562 21.091 1.00 98.31 79 PHE A CA 1
ATOM 628 C C . PHE A 1 79 ? -11.889 7.410 19.820 1.00 98.31 79 PHE A C 1
ATOM 630 O O . PHE A 1 79 ? -11.243 7.139 18.809 1.00 98.31 79 PHE A O 1
ATOM 637 N N . LYS A 1 80 ? -12.778 8.410 19.864 1.00 97.88 80 LYS A N 1
ATOM 638 C CA . LYS A 1 80 ? -13.261 9.149 18.684 1.00 97.88 80 LYS A CA 1
ATOM 639 C C . LYS A 1 80 ? -12.153 9.751 17.828 1.00 97.88 80 LYS A C 1
ATOM 641 O O . LYS A 1 80 ? -12.152 9.517 16.626 1.00 97.88 80 LYS A O 1
ATOM 646 N N . GLU A 1 81 ? -11.194 10.442 18.434 1.00 98.56 81 GLU A N 1
ATOM 647 C CA . GLU A 1 81 ? -10.088 11.054 17.689 1.00 98.56 81 GLU A CA 1
ATOM 648 C C . GLU A 1 81 ? -9.249 10.000 16.954 1.00 98.56 81 GLU A C 1
ATOM 650 O O . GLU A 1 81 ? -9.065 10.072 15.740 1.00 98.56 81 GLU A O 1
ATOM 655 N N . THR A 1 82 ? -8.826 8.947 17.662 1.00 98.50 82 THR A N 1
ATOM 656 C CA . THR A 1 82 ? -8.059 7.836 17.079 1.00 98.50 82 THR A CA 1
ATOM 657 C C . THR A 1 82 ? -8.838 7.122 15.976 1.00 98.50 82 THR A C 1
ATOM 659 O O . THR A 1 82 ? -8.270 6.763 14.944 1.00 98.50 82 THR A O 1
ATOM 662 N N . TRP A 1 83 ? -10.142 6.922 16.170 1.00 98.75 83 TRP A N 1
ATOM 663 C CA . TRP A 1 83 ? -11.007 6.282 15.184 1.00 98.75 83 TRP A CA 1
ATOM 664 C C . TRP A 1 83 ? -11.161 7.130 13.921 1.00 98.75 83 TRP A C 1
ATOM 666 O O . TRP A 1 83 ? -10.984 6.613 12.821 1.00 98.75 83 TRP A O 1
ATOM 676 N N . ASN A 1 84 ? -11.428 8.429 14.067 1.00 98.56 84 ASN A N 1
ATOM 677 C CA . ASN A 1 84 ? -11.595 9.348 12.941 1.00 98.56 84 ASN A CA 1
ATOM 678 C C . ASN A 1 84 ? -10.301 9.474 12.121 1.00 98.56 84 ASN A C 1
ATOM 680 O O . ASN A 1 84 ? -10.354 9.403 10.893 1.00 98.56 84 ASN A O 1
ATOM 684 N N . ILE A 1 85 ? -9.136 9.560 12.777 1.00 98.81 85 ILE A N 1
ATOM 685 C CA . ILE A 1 85 ? -7.834 9.494 12.092 1.00 98.81 85 ILE A CA 1
ATOM 686 C C . ILE A 1 85 ? -7.682 8.154 11.359 1.00 98.81 85 ILE A C 1
ATOM 688 O O . ILE A 1 85 ? -7.259 8.132 10.206 1.00 98.81 85 ILE A O 1
ATOM 692 N N . GLY A 1 86 ? -8.076 7.040 11.981 1.00 98.69 86 GLY A N 1
ATOM 693 C CA . GLY A 1 86 ? -8.070 5.719 11.348 1.00 98.69 86 GLY A CA 1
ATOM 694 C C . GLY A 1 86 ? -8.928 5.641 10.078 1.00 98.69 86 GLY A C 1
ATOM 695 O O . GLY A 1 86 ? -8.498 5.049 9.090 1.00 98.69 86 GLY A O 1
ATOM 696 N N . VAL A 1 87 ? -10.102 6.279 10.068 1.00 98.75 87 VAL A N 1
ATOM 697 C CA . VAL A 1 87 ? -10.971 6.373 8.880 1.00 98.75 87 VAL A CA 1
ATOM 698 C C . VAL A 1 87 ? -10.302 7.189 7.772 1.00 98.75 87 VAL A C 1
ATOM 700 O O . VAL A 1 87 ? -10.302 6.762 6.618 1.00 98.75 87 VAL A O 1
ATOM 703 N N . ILE A 1 88 ? -9.680 8.324 8.106 1.00 98.81 88 ILE A N 1
ATOM 704 C CA . ILE A 1 88 ? -8.924 9.132 7.135 1.00 98.81 88 ILE A CA 1
ATOM 705 C C . ILE A 1 88 ? -7.766 8.314 6.547 1.00 98.81 88 ILE A C 1
ATOM 707 O O . ILE A 1 88 ? -7.608 8.267 5.329 1.00 98.81 88 ILE A O 1
ATOM 711 N N . LEU A 1 89 ? -6.991 7.621 7.388 1.00 98.75 89 LEU A N 1
ATOM 712 C CA . LEU A 1 89 ? -5.894 6.756 6.941 1.00 98.75 89 LEU A CA 1
ATOM 713 C C . LEU A 1 89 ? -6.384 5.640 6.014 1.00 98.75 89 LEU A C 1
ATOM 715 O O . LEU A 1 89 ? -5.729 5.351 5.016 1.00 98.75 89 LEU A O 1
ATOM 719 N N . PHE A 1 90 ? -7.541 5.041 6.302 1.00 98.69 90 PHE A N 1
ATOM 720 C CA . PHE A 1 90 ? -8.147 4.038 5.429 1.00 98.69 90 PHE A CA 1
ATOM 721 C C . PHE A 1 90 ? -8.456 4.603 4.036 1.00 98.69 90 PHE A C 1
ATOM 723 O O . PHE A 1 90 ? -8.051 4.005 3.038 1.00 98.69 90 PHE A O 1
ATOM 730 N N . PHE A 1 91 ? -9.087 5.779 3.951 1.00 98.69 91 PHE A N 1
ATOM 731 C CA . PHE A 1 91 ? -9.357 6.422 2.662 1.00 98.69 91 PHE A CA 1
ATOM 732 C C . PHE A 1 91 ? -8.085 6.843 1.921 1.00 98.69 91 PHE A C 1
ATOM 734 O O . PHE A 1 91 ? -8.027 6.705 0.701 1.00 98.69 91 PHE A O 1
ATOM 741 N N . LEU A 1 92 ? -7.051 7.303 2.632 1.00 98.69 92 LEU A N 1
ATOM 742 C CA . LEU A 1 92 ? -5.760 7.619 2.017 1.00 98.69 92 LEU A CA 1
ATOM 743 C C . LEU A 1 92 ? -5.106 6.370 1.414 1.00 98.69 92 LEU A C 1
ATOM 745 O O . LEU A 1 92 ? -4.688 6.410 0.262 1.00 98.69 92 LEU A O 1
ATOM 749 N N . VAL A 1 93 ? -5.091 5.244 2.136 1.00 98.56 93 VAL A N 1
ATOM 750 C CA . VAL A 1 93 ? -4.565 3.968 1.615 1.00 98.56 93 VAL A CA 1
ATOM 751 C C . VAL A 1 93 ? -5.363 3.497 0.394 1.00 98.56 93 VAL A C 1
ATOM 753 O O . VAL A 1 93 ? -4.763 3.044 -0.579 1.00 98.56 93 VAL A O 1
ATOM 756 N N . MET A 1 94 ? -6.693 3.651 0.399 1.00 98.44 94 MET A N 1
ATOM 757 C CA . MET A 1 94 ? -7.534 3.372 -0.774 1.00 98.44 94 MET A CA 1
ATOM 758 C C . MET A 1 94 ? -7.167 4.236 -1.978 1.00 98.44 94 MET A C 1
ATOM 760 O O . MET A 1 94 ? -6.968 3.701 -3.066 1.00 98.44 94 MET A O 1
ATOM 764 N N . ALA A 1 95 ? -7.059 5.552 -1.790 1.00 98.62 95 ALA A N 1
ATOM 765 C CA . ALA A 1 95 ? -6.704 6.472 -2.863 1.00 98.62 95 ALA A CA 1
ATOM 766 C C . ALA A 1 95 ? -5.314 6.153 -3.433 1.00 98.62 95 ALA A C 1
ATOM 768 O O . ALA A 1 95 ? -5.162 6.070 -4.648 1.00 98.62 95 ALA A O 1
ATOM 769 N N . THR A 1 96 ? -4.321 5.908 -2.572 1.00 98.31 96 THR A N 1
ATOM 770 C CA . THR 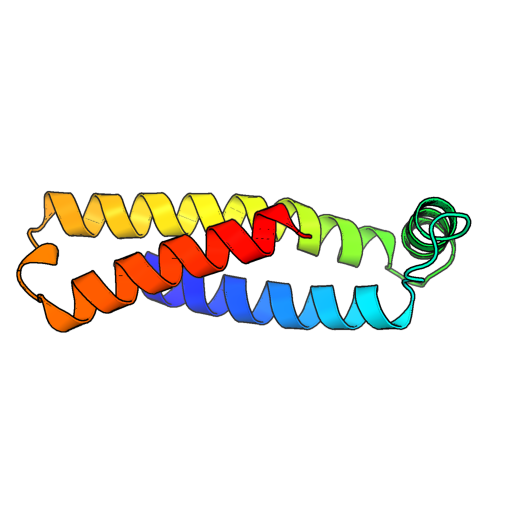A 1 96 ? -2.961 5.543 -2.991 1.00 98.31 96 THR A CA 1
ATOM 771 C C . THR A 1 96 ? -2.930 4.228 -3.767 1.00 98.31 96 THR A C 1
ATOM 773 O O . THR A 1 96 ? -2.284 4.161 -4.805 1.00 98.31 96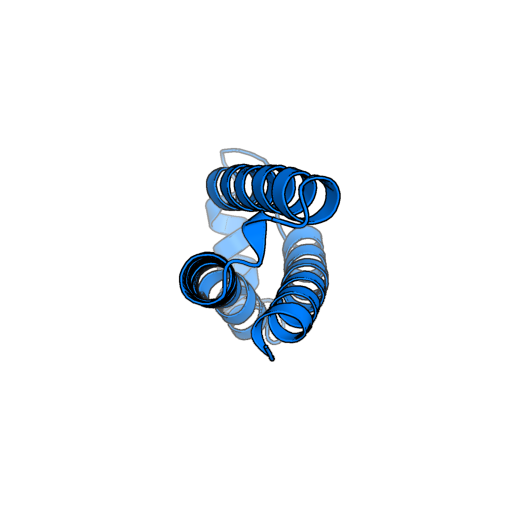 THR A O 1
ATOM 776 N N . ALA A 1 97 ? -3.637 3.195 -3.305 1.00 97.69 97 ALA A N 1
ATOM 777 C CA . ALA A 1 97 ? -3.672 1.908 -3.997 1.00 97.69 97 ALA A CA 1
ATOM 778 C C . ALA A 1 97 ? -4.465 1.941 -5.312 1.00 97.69 97 ALA A C 1
ATOM 780 O O . ALA A 1 97 ? -4.225 1.113 -6.179 1.00 97.69 97 ALA A O 1
ATOM 781 N N . PHE A 1 98 ? -5.416 2.867 -5.460 1.00 98.31 98 PHE A N 1
ATOM 782 C CA . PHE A 1 98 ? -6.174 3.040 -6.699 1.00 98.31 98 PHE A CA 1
ATOM 783 C C . PHE A 1 98 ? -5.338 3.671 -7.822 1.00 98.31 98 PHE A C 1
ATOM 785 O O . PHE A 1 98 ? -5.541 3.340 -8.987 1.00 98.31 98 PHE A O 1
ATOM 792 N N . VAL A 1 99 ? -4.428 4.591 -7.482 1.00 97.69 99 VAL A N 1
ATOM 793 C CA . VAL A 1 99 ? -3.580 5.295 -8.464 1.00 97.69 99 VAL A CA 1
ATOM 794 C C . VAL A 1 99 ? -2.229 4.620 -8.725 1.00 97.69 99 VAL A C 1
ATOM 796 O O . VAL A 1 99 ? -1.501 5.080 -9.603 1.00 97.69 99 VAL A O 1
ATOM 799 N N . GLY A 1 100 ? -1.873 3.597 -7.942 1.00 93.38 100 GLY A N 1
ATOM 800 C CA . GLY A 1 100 ? -0.644 2.808 -8.101 1.00 93.38 100 GLY A CA 1
ATOM 801 C C . GLY A 1 100 ? -0.817 1.648 -9.067 1.00 93.38 100 GLY A C 1
ATOM 802 O O . GLY A 1 100 ? 0.135 1.399 -9.838 1.00 93.38 100 GLY A O 1
#

pLDDT: mean 98.48, std 0.58, range [93.38, 98.81]

Radius of gyration: 16.43 Å; chains: 1; bounding box: 34×21×46 Å

Foldseek 3Di:
DCLVVVLVVLVVLLVVLVVVLVVQADPDPVCRVVSLVCLCPPNDCSVVSVVCNVVSLVVSVVSLVVVVVVCVVVVVCVVPVVNVVSVVVVVVSVVVVVVD

Organism: NCBI:txid461283

Secondary structure (DSSP, 8-state):
-THHHHHHHHHHHHHHHHHHHHTT---STTTHHHHHHHHHHTSTTHHHHHHHHHHHHHHHHHHHHHHHHHHHHTTGGGSHHHHHHHHHHHHHHHHHHHH-